Protein AF-A0A9J6EUY6-F1 (afdb_monomer_lite)

Structure (mmCIF, N/CA/C/O backbone):
data_AF-A0A9J6EUY6-F1
#
_entry.id   AF-A0A9J6EUY6-F1
#
loop_
_atom_site.group_PDB
_atom_site.id
_atom_site.type_symbol
_atom_site.label_atom_id
_atom_site.label_alt_id
_atom_site.label_comp_id
_atom_site.label_asym_id
_atom_site.label_entity_id
_atom_site.label_seq_id
_atom_site.pdbx_PDB_ins_code
_atom_site.Cartn_x
_atom_site.Cartn_y
_atom_site.Cartn_z
_atom_site.occupancy
_atom_site.B_iso_or_equiv
_atom_site.auth_seq_id
_atom_site.auth_comp_id
_atom_site.auth_asym_id
_atom_site.auth_atom_id
_atom_site.pdbx_PDB_model_num
ATOM 1 N N . MET A 1 1 ? 44.140 -29.197 -26.056 1.00 37.62 1 MET A N 1
ATOM 2 C CA . MET A 1 1 ? 42.796 -29.049 -26.652 1.00 37.62 1 MET A CA 1
ATOM 3 C C . MET A 1 1 ? 41.810 -28.725 -25.542 1.00 37.62 1 MET A C 1
ATOM 5 O O . MET A 1 1 ? 41.755 -29.474 -24.583 1.00 37.62 1 MET A O 1
ATOM 9 N N . SER A 1 2 ? 41.083 -27.615 -25.716 1.00 45.28 2 SER A N 1
ATOM 10 C CA . SER A 1 2 ? 39.794 -27.251 -25.104 1.00 45.28 2 SER A CA 1
ATOM 11 C C . SER A 1 2 ? 39.680 -27.217 -23.570 1.00 45.28 2 SER A C 1
ATOM 13 O O . SER A 1 2 ? 39.294 -28.193 -22.938 1.00 45.28 2 SER A O 1
ATOM 15 N N . ALA A 1 3 ? 39.872 -26.026 -22.996 1.00 36.75 3 ALA A N 1
ATOM 16 C CA . ALA A 1 3 ? 39.055 -25.594 -21.865 1.00 36.75 3 ALA A CA 1
ATOM 17 C C . ALA A 1 3 ? 37.869 -24.818 -22.456 1.00 36.75 3 ALA A C 1
ATOM 19 O O . ALA A 1 3 ? 38.056 -23.797 -23.118 1.00 36.75 3 ALA A O 1
ATOM 20 N N . ARG A 1 4 ? 36.661 -25.367 -22.307 1.00 39.84 4 ARG A N 1
ATOM 21 C CA . ARG A 1 4 ? 35.409 -24.719 -22.708 1.00 39.84 4 ARG A CA 1
ATOM 22 C C . ARG A 1 4 ? 35.284 -23.379 -21.976 1.00 39.84 4 ARG A C 1
ATOM 24 O O . ARG A 1 4 ? 35.205 -23.361 -20.753 1.00 39.84 4 ARG A O 1
ATOM 31 N N . GLN A 1 5 ? 35.227 -22.278 -22.724 1.00 43.53 5 GLN A N 1
ATOM 32 C CA . GLN A 1 5 ? 34.581 -21.052 -22.260 1.00 43.53 5 GLN A CA 1
ATOM 33 C C . GLN A 1 5 ? 33.096 -21.377 -22.078 1.00 43.53 5 GLN A C 1
ATOM 35 O O . GLN A 1 5 ? 32.345 -21.419 -23.052 1.00 43.53 5 GLN A O 1
ATOM 40 N N . ASN A 1 6 ? 32.683 -21.671 -20.847 1.00 42.47 6 ASN A N 1
ATOM 41 C CA . ASN A 1 6 ? 31.268 -21.674 -20.508 1.00 42.47 6 ASN A CA 1
ATOM 42 C C . ASN A 1 6 ? 30.830 -20.213 -20.395 1.00 42.47 6 ASN A C 1
ATOM 44 O O . ASN A 1 6 ? 31.347 -19.445 -19.589 1.00 42.47 6 ASN A O 1
ATOM 48 N N . SER A 1 7 ? 29.907 -19.836 -21.269 1.00 46.09 7 SER A N 1
ATOM 49 C CA . SER A 1 7 ? 29.287 -18.524 -21.405 1.00 46.09 7 SER A CA 1
ATOM 50 C C . SER A 1 7 ? 28.247 -18.253 -20.309 1.00 46.09 7 SER A C 1
ATOM 52 O O . SER A 1 7 ? 27.114 -17.875 -20.614 1.00 46.09 7 SER A O 1
ATOM 54 N N . ASP A 1 8 ? 28.597 -18.475 -19.047 1.00 50.41 8 ASP A N 1
ATOM 55 C CA . ASP A 1 8 ? 27.702 -18.186 -17.932 1.00 50.41 8 ASP A CA 1
ATOM 56 C C . ASP A 1 8 ? 27.991 -16.760 -17.466 1.00 50.41 8 ASP A C 1
ATOM 58 O O . ASP A 1 8 ? 29.016 -16.474 -16.860 1.00 50.41 8 ASP A O 1
ATOM 62 N N . SER A 1 9 ? 27.109 -15.839 -17.853 1.00 54.12 9 SER A N 1
ATOM 63 C CA . SER A 1 9 ? 27.163 -14.424 -17.491 1.00 54.12 9 SER A CA 1
ATOM 64 C C . SER A 1 9 ? 27.353 -14.259 -15.980 1.00 54.12 9 SER A C 1
ATOM 66 O O . SER A 1 9 ? 26.427 -14.542 -15.220 1.00 54.12 9 SER A O 1
ATOM 68 N N . GLU A 1 10 ? 28.534 -13.807 -15.558 1.00 59.97 10 GLU A N 1
ATOM 69 C CA . GLU A 1 10 ? 28.847 -13.511 -14.161 1.00 59.97 10 GLU A CA 1
ATOM 70 C C . GLU A 1 10 ? 27.947 -12.373 -13.664 1.00 59.97 10 GLU A C 1
ATOM 72 O O . GLU A 1 10 ? 28.101 -11.213 -14.050 1.00 59.97 10 GLU A O 1
ATOM 77 N N . PHE A 1 11 ? 26.971 -12.701 -12.817 1.00 68.88 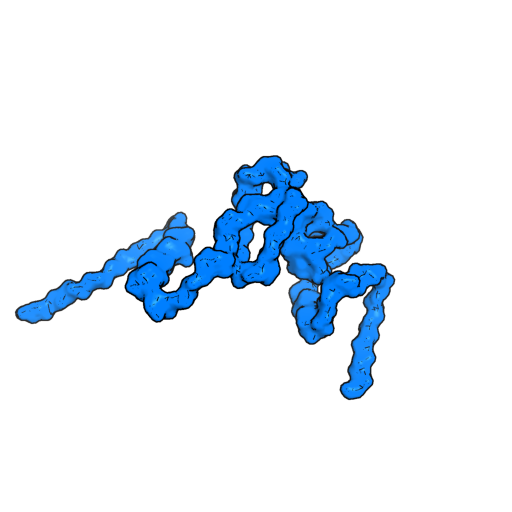11 PHE A N 1
ATOM 78 C CA . PHE A 1 11 ? 26.207 -11.687 -12.099 1.00 68.88 11 PHE A CA 1
ATOM 79 C C . PHE A 1 11 ? 27.088 -11.102 -11.011 1.00 68.88 11 PHE A C 1
ATOM 81 O O . PHE A 1 11 ? 27.462 -11.787 -10.060 1.00 68.88 11 PHE A O 1
ATOM 88 N N . VAL A 1 12 ? 27.403 -9.820 -11.146 1.00 77.62 12 VAL A N 1
ATOM 89 C CA . VAL A 1 12 ? 28.100 -9.082 -10.101 1.00 77.62 12 VAL A CA 1
ATOM 90 C C . VAL A 1 12 ? 27.042 -8.521 -9.162 1.00 77.62 12 VAL A C 1
ATOM 92 O O . VAL A 1 12 ? 26.312 -7.594 -9.508 1.00 77.62 12 VAL A O 1
ATOM 95 N N . PHE A 1 13 ? 26.937 -9.117 -7.977 1.00 80.00 13 PHE A N 1
ATOM 96 C CA . PHE A 1 13 ? 26.102 -8.596 -6.901 1.00 80.00 13 PHE A CA 1
ATOM 97 C C . PHE A 1 13 ? 26.502 -7.150 -6.586 1.00 80.00 13 PHE A C 1
ATOM 99 O O . PHE A 1 13 ? 27.672 -6.873 -6.313 1.00 80.00 13 PHE A O 1
ATOM 106 N N . ASN A 1 14 ? 25.535 -6.232 -6.597 1.00 81.62 14 ASN A N 1
ATOM 107 C CA . ASN A 1 14 ? 25.779 -4.832 -6.269 1.00 81.62 14 ASN A CA 1
ATOM 108 C C . ASN A 1 14 ? 25.141 -4.491 -4.924 1.00 81.62 14 ASN A C 1
ATOM 110 O O . ASN A 1 14 ? 23.958 -4.166 -4.862 1.00 81.62 14 ASN A O 1
ATOM 114 N N . ALA A 1 15 ? 25.925 -4.526 -3.846 1.00 82.25 15 ALA A N 1
ATOM 115 C CA . ALA A 1 15 ? 25.433 -4.292 -2.486 1.00 82.25 15 ALA A CA 1
ATOM 116 C C . ALA A 1 15 ? 24.700 -2.947 -2.297 1.00 82.25 15 ALA A C 1
ATOM 118 O O . ALA A 1 15 ? 23.895 -2.818 -1.379 1.00 82.25 15 ALA A O 1
ATOM 119 N N . SER A 1 16 ? 24.952 -1.958 -3.157 1.00 82.56 16 SER A N 1
ATOM 120 C CA . SER A 1 16 ? 24.328 -0.634 -3.088 1.00 82.56 16 SER A CA 1
ATOM 121 C C . SER A 1 16 ? 23.001 -0.531 -3.848 1.00 82.56 16 SER A C 1
ATOM 123 O O . SER A 1 16 ? 22.308 0.471 -3.697 1.00 82.56 16 SER A O 1
ATOM 125 N N . LEU A 1 17 ? 22.629 -1.534 -4.652 1.00 77.94 17 LEU A N 1
ATOM 126 C CA . LEU A 1 17 ? 21.417 -1.525 -5.478 1.00 77.94 17 LEU A CA 1
ATOM 127 C C . LEU A 1 17 ? 20.520 -2.719 -5.133 1.00 77.94 17 LEU A C 1
ATOM 129 O O . LEU A 1 17 ? 20.523 -3.749 -5.809 1.00 77.94 17 LEU A O 1
ATOM 133 N N . TRP A 1 18 ? 19.730 -2.570 -4.069 1.00 74.44 18 TRP A N 1
ATOM 134 C CA . TRP A 1 18 ? 18.772 -3.592 -3.635 1.00 74.44 18 TRP A CA 1
ATOM 135 C C . TRP A 1 18 ? 17.808 -4.006 -4.756 1.00 74.44 18 TRP A C 1
ATOM 137 O O . TRP A 1 18 ? 17.649 -5.202 -5.002 1.00 74.44 18 TRP A O 1
ATOM 147 N N . ASP A 1 19 ? 17.214 -3.047 -5.470 1.00 69.12 19 ASP A N 1
ATOM 148 C CA . ASP A 1 19 ? 16.236 -3.328 -6.533 1.00 69.12 19 ASP A CA 1
ATOM 149 C C . ASP A 1 19 ? 16.863 -4.090 -7.708 1.00 69.12 19 ASP A C 1
ATOM 151 O O . ASP A 1 19 ? 16.261 -5.016 -8.253 1.00 69.12 19 ASP A O 1
ATOM 155 N N . TYR A 1 20 ? 18.116 -3.772 -8.043 1.00 77.75 20 TYR A N 1
ATOM 156 C CA . TYR A 1 20 ? 18.869 -4.499 -9.062 1.00 77.75 20 TYR A CA 1
ATOM 157 C C . TYR A 1 20 ? 19.034 -5.977 -8.679 1.00 77.75 20 TYR A C 1
ATOM 159 O O . TYR A 1 20 ? 18.716 -6.869 -9.468 1.00 77.75 20 TYR A O 1
ATOM 167 N N . ASN A 1 21 ? 19.479 -6.250 -7.447 1.00 79.19 21 ASN A N 1
ATOM 168 C CA . ASN A 1 21 ? 19.713 -7.623 -6.990 1.00 79.19 21 ASN A CA 1
ATOM 169 C C . ASN A 1 21 ? 18.416 -8.410 -6.754 1.00 79.19 21 ASN A C 1
ATOM 171 O O . ASN A 1 21 ? 18.391 -9.619 -6.975 1.00 79.19 21 ASN A O 1
ATOM 175 N N . SER A 1 22 ? 17.367 -7.754 -6.253 1.00 75.81 22 SER A N 1
ATOM 176 C CA . SER A 1 22 ? 16.137 -8.416 -5.797 1.00 75.81 22 SER A CA 1
ATOM 177 C C . SER A 1 22 ? 15.072 -8.554 -6.884 1.00 75.81 22 SER A C 1
ATOM 179 O O . SER A 1 22 ? 14.304 -9.515 -6.850 1.00 75.81 22 SER A O 1
ATOM 181 N N . ALA A 1 23 ? 15.037 -7.646 -7.862 1.00 77.19 23 ALA A N 1
ATOM 182 C CA . ALA A 1 23 ? 14.021 -7.636 -8.908 1.00 77.19 23 ALA A CA 1
ATOM 183 C C . ALA A 1 23 ? 14.630 -7.804 -10.302 1.00 77.19 23 ALA A C 1
ATOM 185 O O . ALA A 1 23 ? 14.301 -8.767 -11.002 1.00 77.19 23 ALA A O 1
ATOM 186 N N . GLU A 1 24 ? 15.525 -6.900 -10.710 1.00 78.31 24 GLU A N 1
ATOM 187 C CA . GLU A 1 24 ? 15.988 -6.826 -12.101 1.00 78.31 24 GLU A CA 1
ATOM 188 C C . GLU A 1 24 ? 16.771 -8.075 -12.516 1.00 78.31 24 GLU A C 1
ATOM 190 O O . GLU A 1 24 ? 16.405 -8.740 -13.490 1.00 78.31 24 GLU A O 1
ATOM 195 N N . VAL A 1 25 ? 17.806 -8.445 -11.755 1.00 82.56 25 VAL A N 1
ATOM 196 C CA . VAL A 1 25 ? 18.646 -9.607 -12.070 1.00 82.56 25 VAL A CA 1
ATOM 197 C C . VAL A 1 25 ? 17.824 -10.899 -12.075 1.00 82.56 25 VAL A C 1
ATOM 199 O O . VAL A 1 25 ? 17.858 -11.593 -13.097 1.00 82.56 25 VAL A O 1
ATOM 202 N N . PRO A 1 26 ? 17.028 -11.231 -11.036 1.00 79.81 26 PRO A N 1
ATOM 203 C CA . PRO A 1 26 ? 16.227 -12.447 -11.063 1.00 79.81 26 PRO A CA 1
ATOM 204 C C . PRO A 1 26 ? 15.235 -12.494 -12.231 1.00 79.81 26 PRO A C 1
ATOM 206 O O . PRO A 1 26 ? 15.078 -13.534 -12.881 1.00 79.81 26 PRO A O 1
ATOM 209 N N . THR A 1 27 ? 14.611 -11.358 -12.550 1.00 81.06 27 THR A N 1
ATOM 210 C CA . THR A 1 27 ? 13.629 -11.264 -13.636 1.00 81.06 27 THR A CA 1
ATOM 211 C C . THR A 1 27 ? 14.285 -11.448 -15.001 1.00 81.06 27 THR A C 1
ATOM 213 O O . THR A 1 27 ? 13.869 -12.297 -15.790 1.00 81.06 27 THR A O 1
ATOM 216 N N . VAL A 1 28 ? 15.344 -10.699 -15.299 1.00 80.38 28 VAL A N 1
ATOM 217 C CA . VAL A 1 28 ? 15.979 -10.741 -16.622 1.00 80.38 28 VAL A CA 1
ATOM 218 C C . VAL A 1 28 ? 16.697 -12.071 -16.846 1.00 80.38 28 VAL A C 1
ATOM 220 O O . VAL A 1 28 ? 16.658 -12.633 -17.943 1.00 80.38 28 VAL A O 1
ATOM 223 N N . GLN A 1 29 ? 17.344 -12.603 -15.814 1.00 79.50 29 GLN A N 1
ATOM 224 C CA . GLN A 1 29 ? 18.281 -13.713 -15.976 1.00 79.50 29 GLN A CA 1
ATOM 225 C C . GLN A 1 29 ? 17.639 -15.078 -15.807 1.00 79.50 29 GLN A C 1
ATOM 227 O O . GLN A 1 29 ? 18.048 -16.028 -16.478 1.00 79.50 29 GLN A O 1
ATOM 232 N N . PHE A 1 30 ? 16.617 -15.180 -14.961 1.00 80.31 30 PHE A N 1
ATOM 233 C CA . PHE A 1 30 ? 15.901 -16.433 -14.762 1.00 80.31 30 PHE A CA 1
ATOM 234 C C . PHE A 1 30 ? 14.543 -16.383 -15.445 1.00 80.31 30 PHE A C 1
ATOM 236 O O . PHE A 1 30 ? 14.279 -17.217 -16.312 1.00 80.31 30 PHE A O 1
ATOM 243 N N . VAL A 1 31 ? 13.717 -15.381 -15.138 1.00 80.12 31 VAL A N 1
ATOM 244 C CA . VAL A 1 31 ? 12.329 -15.349 -15.622 1.00 80.12 31 VAL A CA 1
ATOM 245 C C . VAL A 1 31 ? 12.252 -15.142 -17.138 1.00 80.12 31 VAL A C 1
ATOM 247 O O . VAL A 1 31 ? 11.507 -15.856 -17.805 1.00 80.12 31 VAL A O 1
ATOM 250 N N . TYR A 1 32 ? 13.030 -14.226 -17.723 1.00 81.00 32 TYR A N 1
ATOM 251 C CA . TYR A 1 32 ? 13.001 -13.999 -19.175 1.00 81.00 32 TYR A CA 1
ATOM 252 C C . TYR A 1 32 ? 13.768 -15.056 -19.966 1.00 81.00 32 TYR A C 1
ATOM 254 O O . TYR A 1 32 ? 13.218 -15.626 -20.908 1.00 81.00 32 TYR A O 1
ATOM 262 N N . LYS A 1 33 ? 15.011 -15.370 -19.583 1.00 83.69 33 LYS A N 1
ATOM 263 C CA . LYS A 1 33 ? 15.822 -16.358 -20.319 1.00 83.69 33 LYS A CA 1
ATOM 264 C C . LYS A 1 33 ? 15.282 -17.783 -20.207 1.00 83.69 33 LYS A C 1
ATOM 266 O O . LYS A 1 33 ? 15.452 -18.572 -21.133 1.00 83.69 33 LYS A O 1
ATOM 271 N N . ARG A 1 34 ? 14.642 -18.133 -19.088 1.00 83.56 34 ARG A N 1
ATOM 272 C CA . ARG A 1 34 ? 14.090 -19.474 -18.839 1.00 83.56 34 ARG A CA 1
ATOM 273 C C . ARG A 1 34 ? 12.580 -19.427 -18.645 1.00 83.56 34 ARG A C 1
ATOM 275 O O . ARG A 1 34 ? 12.049 -20.130 -17.795 1.00 83.56 34 ARG A O 1
ATOM 282 N N . ALA A 1 35 ? 11.884 -18.641 -19.466 1.00 81.19 35 ALA A N 1
ATOM 283 C CA . ALA A 1 35 ? 10.442 -18.420 -19.342 1.00 81.19 35 ALA A CA 1
ATOM 284 C C . ALA A 1 35 ? 9.595 -19.708 -19.320 1.00 81.19 35 ALA A C 1
ATOM 286 O O . ALA A 1 35 ? 8.522 -19.709 -18.738 1.00 81.19 35 ALA A O 1
ATOM 287 N N . HIS A 1 36 ? 10.076 -20.818 -19.891 1.00 85.06 36 HIS A N 1
ATOM 288 C CA . HIS A 1 36 ? 9.396 -22.119 -19.842 1.00 85.06 36 HIS A CA 1
ATOM 289 C C . HIS A 1 36 ? 9.353 -22.759 -18.441 1.00 85.06 36 HIS A C 1
ATOM 291 O O . HIS A 1 36 ? 8.553 -23.661 -18.217 1.00 85.06 36 HIS A O 1
ATOM 297 N N . LEU A 1 37 ? 10.202 -22.317 -17.505 1.00 85.00 37 LEU A N 1
ATOM 298 C CA . LEU A 1 37 ? 10.215 -22.788 -16.115 1.00 85.00 37 LEU A CA 1
ATOM 299 C C . LEU A 1 37 ? 9.285 -21.978 -15.203 1.00 85.00 37 LEU A C 1
ATOM 301 O O . LEU A 1 37 ? 9.102 -22.345 -14.045 1.00 85.00 37 LEU A O 1
ATOM 305 N N . PHE A 1 38 ? 8.717 -20.875 -15.698 1.00 78.81 38 PHE A N 1
ATOM 306 C CA . PHE A 1 38 ? 7.947 -19.936 -14.890 1.00 78.81 38 PHE A CA 1
ATOM 307 C C . PHE A 1 38 ? 6.573 -19.688 -15.505 1.00 78.81 38 PHE A C 1
ATOM 309 O O . PHE A 1 38 ? 6.447 -19.318 -16.671 1.00 78.81 38 PHE A O 1
ATOM 316 N N . HIS A 1 39 ? 5.526 -19.813 -14.693 1.00 79.50 39 HIS A N 1
ATOM 317 C CA . HIS A 1 39 ? 4.212 -19.294 -15.046 1.00 79.50 39 HIS A CA 1
ATOM 318 C C . HIS A 1 39 ? 4.167 -17.795 -14.723 1.00 79.50 39 HIS A C 1
ATOM 320 O O . HIS A 1 39 ? 4.395 -17.400 -13.581 1.00 79.50 39 HIS A O 1
ATOM 326 N N . ARG A 1 40 ? 3.905 -16.956 -15.731 1.00 70.94 40 ARG A N 1
ATOM 327 C CA . ARG A 1 40 ? 3.802 -15.499 -15.571 1.00 70.94 40 ARG A CA 1
ATOM 328 C C . ARG A 1 40 ? 2.342 -15.078 -15.620 1.00 70.94 40 ARG A C 1
ATOM 330 O O . ARG A 1 40 ? 1.666 -15.355 -16.606 1.00 70.94 40 ARG A O 1
ATOM 337 N N . VAL A 1 41 ? 1.904 -14.353 -14.596 1.00 70.94 41 VAL A N 1
ATOM 338 C CA . VAL A 1 41 ? 0.605 -13.675 -14.578 1.00 70.94 41 VAL A CA 1
ATOM 339 C C . VAL A 1 41 ? 0.875 -12.179 -14.620 1.00 70.94 41 VAL A C 1
ATOM 341 O O . VAL A 1 41 ? 1.279 -11.599 -13.616 1.00 70.94 41 VAL A O 1
ATOM 344 N N . TYR A 1 42 ? 0.705 -11.577 -15.795 1.00 61.97 42 TYR A N 1
ATOM 345 C CA . TYR A 1 42 ? 1.049 -10.172 -16.034 1.00 61.97 42 TYR A CA 1
ATOM 346 C C . TYR A 1 42 ? 0.253 -9.205 -15.143 1.00 61.97 42 TYR A C 1
ATOM 348 O O . TYR A 1 42 ? 0.811 -8.205 -14.707 1.00 61.97 42 TYR A O 1
ATOM 356 N N . ASP A 1 43 ? -0.977 -9.572 -14.771 1.00 61.75 43 ASP A N 1
ATOM 357 C CA . ASP A 1 43 ? -1.876 -8.727 -13.971 1.00 61.75 43 ASP A CA 1
ATOM 358 C C . ASP A 1 43 ? -2.066 -9.223 -12.523 1.00 61.75 43 ASP A C 1
ATOM 360 O O . ASP A 1 43 ? -2.775 -8.613 -11.731 1.00 61.75 43 ASP A O 1
ATOM 364 N N . GLY A 1 44 ? -1.440 -10.342 -12.144 1.00 56.38 44 GLY A N 1
ATOM 365 C CA . GLY A 1 44 ? -1.607 -10.934 -10.806 1.00 56.38 44 GLY A CA 1
ATOM 366 C C . GLY A 1 44 ? -0.774 -10.230 -9.732 1.00 56.38 44 GLY A C 1
ATOM 367 O O . GLY A 1 44 ? -1.107 -10.246 -8.545 1.00 56.38 44 GLY A O 1
ATOM 368 N N . LEU A 1 45 ? 0.307 -9.588 -10.171 1.00 55.16 45 LEU A N 1
ATOM 369 C CA . LEU A 1 45 ? 1.144 -8.696 -9.385 1.00 55.16 45 LEU A CA 1
ATOM 370 C C . LEU A 1 45 ? 0.786 -7.279 -9.836 1.00 55.16 45 LEU A C 1
ATOM 372 O O . LEU A 1 45 ? 1.339 -6.793 -10.816 1.00 55.16 45 LEU A O 1
ATOM 376 N N . HIS A 1 46 ? -0.186 -6.648 -9.171 1.00 54.38 46 HIS A N 1
ATOM 377 C CA . HIS A 1 46 ? -0.711 -5.320 -9.520 1.00 54.38 46 HIS A CA 1
ATOM 378 C C . HIS A 1 46 ? 0.327 -4.206 -9.260 1.00 54.38 46 HIS A C 1
ATOM 380 O O . HIS A 1 46 ? 0.166 -3.354 -8.387 1.00 54.38 46 HIS A O 1
ATOM 386 N N . THR A 1 47 ? 1.416 -4.203 -10.024 1.00 55.25 47 THR A N 1
ATOM 387 C CA . THR A 1 47 ? 2.490 -3.199 -9.993 1.00 55.25 47 THR A CA 1
ATOM 388 C C . THR A 1 47 ? 2.080 -1.887 -10.660 1.00 55.25 47 THR A C 1
ATOM 390 O O . THR A 1 47 ? 2.709 -0.858 -10.431 1.00 55.25 47 THR A O 1
ATOM 393 N N . HIS A 1 48 ? 1.011 -1.892 -11.460 1.00 52.22 48 HIS A N 1
ATOM 394 C CA . HIS A 1 48 ? 0.558 -0.730 -12.228 1.00 52.22 48 HIS A CA 1
ATOM 395 C C . HIS A 1 48 ? -0.460 0.164 -11.499 1.00 52.22 48 HIS A C 1
ATOM 397 O O . HIS A 1 48 ? -0.792 1.237 -11.997 1.00 52.22 48 HIS A O 1
ATOM 403 N N . SER A 1 49 ? -0.908 -0.216 -10.299 1.00 59.66 49 SER A N 1
ATOM 404 C CA . SER A 1 49 ? -1.946 0.513 -9.548 1.00 59.66 49 SER A CA 1
ATOM 405 C C . SER A 1 49 ? -1.405 1.294 -8.345 1.00 59.66 49 SER A C 1
ATOM 407 O O . SER A 1 49 ? -2.190 1.756 -7.522 1.00 59.66 49 SER A O 1
ATOM 409 N N . LEU A 1 50 ? -0.078 1.428 -8.209 1.00 70.56 50 LEU A N 1
ATOM 410 C CA . LEU A 1 50 ? 0.570 1.896 -6.973 1.00 70.56 50 LEU A CA 1
ATOM 411 C C . LEU A 1 50 ? 0.117 3.290 -6.508 1.00 70.56 50 LEU A C 1
ATOM 413 O O . LEU A 1 50 ? -0.235 3.410 -5.335 1.00 70.56 50 LEU A O 1
ATOM 417 N N . PRO A 1 51 ? 0.064 4.332 -7.367 1.00 75.56 51 PRO A N 1
ATOM 418 C CA . PRO A 1 51 ? -0.453 5.640 -6.956 1.00 75.56 51 PRO A CA 1
ATOM 419 C C . PRO A 1 51 ? -1.946 5.586 -6.636 1.00 75.56 51 PRO A C 1
ATOM 421 O O . PRO A 1 51 ? -2.425 6.265 -5.731 1.00 75.56 51 PRO A O 1
ATOM 424 N N . ASN A 1 52 ? -2.675 4.737 -7.362 1.00 79.94 52 ASN A N 1
ATOM 425 C CA . ASN A 1 52 ? -4.122 4.663 -7.269 1.00 79.94 52 ASN A CA 1
ATOM 426 C C . ASN A 1 52 ? -4.583 4.126 -5.911 1.00 79.94 52 ASN A C 1
ATOM 428 O O . ASN A 1 52 ? -5.673 4.469 -5.471 1.00 79.94 52 ASN A O 1
ATOM 432 N N . LEU A 1 53 ? -3.747 3.356 -5.205 1.00 83.44 53 LEU A N 1
ATOM 433 C CA . LEU A 1 53 ? -4.054 2.891 -3.849 1.00 83.44 53 LEU A CA 1
ATOM 434 C C . LEU A 1 53 ? -4.254 4.026 -2.839 1.00 83.44 53 LEU A C 1
ATOM 436 O O . LEU A 1 53 ? -4.891 3.802 -1.811 1.00 83.44 53 LEU A O 1
ATOM 440 N N . TYR A 1 54 ? -3.708 5.209 -3.126 1.00 86.56 54 TYR A N 1
ATOM 441 C CA . TYR A 1 54 ? -3.787 6.397 -2.278 1.00 86.56 54 TYR A CA 1
ATOM 442 C C . TYR A 1 54 ? -4.806 7.422 -2.789 1.00 86.56 54 TYR A C 1
ATOM 444 O O . TYR A 1 54 ? -4.995 8.459 -2.155 1.00 86.56 54 TYR A O 1
ATOM 452 N N . LEU A 1 55 ? -5.456 7.160 -3.928 1.00 87.06 55 LEU A N 1
ATOM 453 C CA . LEU A 1 55 ? -6.492 8.045 -4.443 1.00 87.06 55 LEU A CA 1
ATOM 454 C C . LEU A 1 55 ? -7.776 7.878 -3.619 1.00 87.06 55 LEU A C 1
ATOM 456 O O . LEU A 1 55 ? -8.207 6.744 -3.381 1.00 87.06 55 LEU A O 1
ATOM 460 N N . PRO A 1 56 ? -8.410 8.987 -3.203 1.00 84.12 56 PRO A N 1
ATOM 461 C CA . PRO A 1 56 ? -9.664 8.921 -2.478 1.00 84.12 56 PRO A CA 1
ATOM 462 C C . PRO A 1 56 ? -10.754 8.328 -3.362 1.00 84.12 56 PRO A C 1
ATOM 464 O O . PRO A 1 56 ? -10.807 8.598 -4.565 1.00 84.12 56 PRO A O 1
ATOM 467 N N . HIS A 1 57 ? -11.620 7.514 -2.760 1.00 76.50 57 HIS A N 1
ATOM 468 C CA . HIS A 1 57 ? -12.764 6.880 -3.428 1.00 76.50 57 HIS A CA 1
ATOM 469 C C . HIS A 1 57 ? -12.406 5.951 -4.608 1.00 76.50 57 HIS A C 1
ATOM 471 O O . HIS A 1 57 ? -13.300 5.451 -5.293 1.00 76.50 57 HIS A O 1
ATOM 477 N N . PHE A 1 58 ? -11.118 5.680 -4.845 1.00 76.44 58 PHE A N 1
ATOM 478 C CA . PHE A 1 58 ? -10.671 4.654 -5.777 1.00 76.44 58 PHE A CA 1
ATOM 479 C C . PHE A 1 58 ? -10.311 3.394 -4.996 1.00 76.44 58 PHE A C 1
ATOM 481 O O . PHE A 1 58 ? -9.288 3.318 -4.315 1.00 76.44 58 PHE A O 1
ATOM 488 N N . ILE A 1 59 ? -11.172 2.388 -5.107 1.00 66.69 59 ILE A N 1
ATOM 489 C CA . ILE A 1 59 ? -10.986 1.094 -4.459 1.00 66.69 59 ILE A CA 1
ATOM 490 C C . ILE A 1 59 ? -10.846 0.066 -5.583 1.00 66.69 59 ILE A C 1
ATOM 492 O O . ILE A 1 59 ? -11.853 -0.463 -6.055 1.00 66.69 59 ILE A O 1
ATOM 496 N N . PRO A 1 60 ? -9.620 -0.186 -6.082 1.00 69.94 60 PRO A N 1
ATOM 497 C CA . PRO A 1 60 ? -9.414 -1.296 -6.991 1.00 69.94 60 PRO A CA 1
ATOM 498 C C . PRO A 1 60 ? -9.713 -2.591 -6.237 1.00 69.94 60 PRO A C 1
ATOM 500 O O . PRO A 1 60 ? -9.652 -2.630 -5.007 1.00 69.94 60 PRO A O 1
ATOM 503 N N . ASP A 1 61 ? -9.982 -3.667 -6.969 1.00 74.00 61 ASP A N 1
ATOM 504 C CA . ASP A 1 61 ? -10.168 -4.998 -6.394 1.00 74.00 61 ASP A CA 1
ATOM 505 C C . ASP A 1 61 ? -8.829 -5.593 -5.920 1.00 74.00 61 ASP A C 1
ATOM 507 O O . ASP A 1 61 ? -8.283 -6.560 -6.453 1.00 74.00 61 ASP A O 1
ATOM 511 N N . TRP A 1 62 ? -8.244 -4.943 -4.917 1.00 75.12 62 TRP A N 1
ATOM 512 C CA . TRP A 1 62 ? -6.927 -5.245 -4.380 1.00 75.12 62 TRP A CA 1
ATOM 513 C C . TRP A 1 62 ? -6.894 -6.614 -3.695 1.00 75.12 62 TRP A C 1
ATOM 515 O O . TRP A 1 62 ? -5.826 -7.211 -3.574 1.00 75.12 62 TRP A O 1
ATOM 525 N N . ARG A 1 63 ? -8.057 -7.146 -3.293 1.00 76.94 63 ARG A N 1
ATOM 526 C CA . ARG A 1 63 ? -8.194 -8.480 -2.691 1.00 76.94 63 ARG A CA 1
ATOM 527 C C . ARG A 1 63 ? -7.924 -9.612 -3.682 1.00 76.94 63 ARG A C 1
ATOM 529 O O . ARG A 1 63 ? -7.563 -10.700 -3.246 1.00 76.94 63 ARG A O 1
ATOM 536 N N . ASN A 1 64 ? -8.035 -9.346 -4.982 1.00 75.50 64 ASN A N 1
ATOM 537 C CA . ASN A 1 64 ? -7.711 -10.304 -6.038 1.00 75.50 64 ASN A CA 1
ATOM 538 C C . ASN A 1 64 ? -6.230 -10.288 -6.457 1.00 75.50 64 ASN A C 1
ATOM 540 O O . ASN A 1 64 ? -5.817 -11.091 -7.294 1.00 75.50 64 ASN A O 1
ATOM 544 N N . ALA A 1 65 ? -5.403 -9.410 -5.879 1.00 69.25 65 ALA A N 1
ATOM 545 C CA . ALA A 1 65 ? -3.965 -9.404 -6.130 1.00 69.25 65 ALA A CA 1
ATOM 546 C C . ALA A 1 65 ? -3.256 -10.537 -5.365 1.00 69.25 65 ALA A C 1
ATOM 548 O O . ALA A 1 65 ? -3.489 -10.732 -4.173 1.00 69.25 65 ALA A O 1
ATOM 549 N N . TYR A 1 66 ? -2.320 -11.239 -6.017 1.00 68.56 66 TYR A N 1
ATOM 550 C CA . TYR A 1 66 ? -1.487 -12.248 -5.342 1.00 68.56 66 TYR A CA 1
ATOM 551 C C . TYR A 1 66 ? -0.472 -11.618 -4.390 1.00 68.56 66 TYR A C 1
ATOM 553 O O . TYR A 1 66 ? -0.138 -12.189 -3.354 1.00 68.56 66 TYR A O 1
ATOM 561 N N . ALA A 1 67 ? 0.024 -10.440 -4.755 1.00 64.12 67 ALA A N 1
ATOM 562 C CA . ALA A 1 67 ? 0.860 -9.612 -3.910 1.00 64.12 67 ALA A CA 1
ATOM 563 C C . ALA A 1 67 ? 0.721 -8.148 -4.333 1.00 64.12 67 ALA A C 1
ATOM 565 O O . ALA A 1 67 ? 0.565 -7.837 -5.517 1.00 64.12 67 ALA A O 1
ATOM 566 N N . LEU A 1 68 ? 0.816 -7.254 -3.353 1.00 64.75 68 LEU A N 1
ATOM 567 C CA . LEU A 1 68 ? 0.851 -5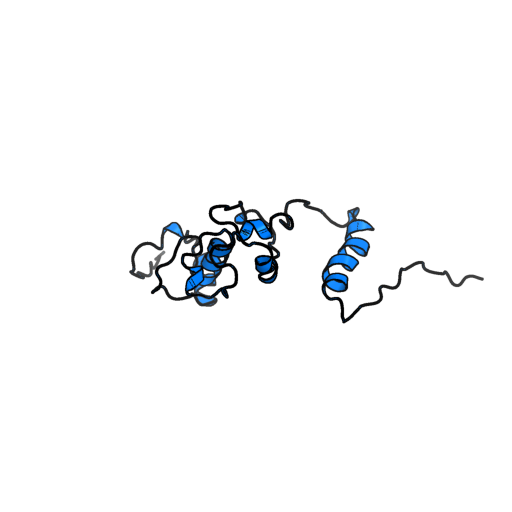.812 -3.558 1.00 64.75 68 LEU A CA 1
ATOM 568 C C . LEU A 1 68 ? 2.184 -5.294 -3.041 1.00 64.75 68 LEU A C 1
ATOM 570 O O . LEU A 1 68 ? 2.542 -5.501 -1.883 1.00 64.75 68 LEU A O 1
ATOM 574 N N . HIS A 1 69 ? 2.925 -4.619 -3.910 1.00 62.19 69 HIS A N 1
ATOM 575 C CA . HIS A 1 69 ? 4.163 -3.964 -3.526 1.00 62.19 69 HIS A CA 1
ATOM 576 C C . HIS A 1 69 ? 3.835 -2.574 -2.976 1.00 62.19 69 HIS A C 1
ATOM 578 O O . HIS A 1 69 ? 3.879 -1.577 -3.689 1.00 62.19 69 HIS A O 1
ATOM 584 N N . THR A 1 70 ? 3.420 -2.496 -1.714 1.00 62.28 70 THR A N 1
ATOM 585 C CA . THR A 1 70 ? 3.033 -1.223 -1.098 1.00 62.28 70 THR A CA 1
ATOM 586 C C . THR A 1 70 ? 4.274 -0.430 -0.704 1.00 62.28 70 THR A C 1
ATOM 588 O O . THR A 1 70 ? 4.772 -0.539 0.416 1.00 62.28 70 THR A O 1
ATOM 591 N N . LEU A 1 71 ? 4.795 0.388 -1.613 1.00 63.22 71 LEU A N 1
ATOM 592 C CA . LEU A 1 71 ? 5.803 1.369 -1.235 1.00 63.22 71 LEU A CA 1
ATOM 593 C C . LEU A 1 71 ? 5.090 2.601 -0.686 1.00 63.22 71 LEU A C 1
ATOM 595 O O . LEU A 1 71 ? 4.617 3.446 -1.446 1.00 63.22 71 LEU A O 1
ATOM 599 N N . VAL A 1 72 ? 5.045 2.724 0.642 1.00 68.06 72 VAL A N 1
ATOM 600 C CA . VAL A 1 72 ? 4.578 3.945 1.329 1.00 68.06 72 VAL A CA 1
ATOM 601 C C . VAL A 1 72 ? 5.321 5.193 0.832 1.00 68.06 72 VAL A C 1
ATOM 603 O O . VAL A 1 72 ? 4.767 6.283 0.805 1.00 68.06 72 VAL A O 1
ATOM 606 N N . ASN A 1 73 ? 6.548 5.027 0.330 1.00 69.75 73 ASN A N 1
ATOM 607 C CA . ASN A 1 73 ? 7.350 6.107 -0.243 1.00 69.75 73 ASN A CA 1
ATOM 608 C C . ASN A 1 73 ? 6.818 6.625 -1.594 1.00 69.75 73 ASN A C 1
ATOM 610 O O . ASN A 1 73 ? 7.114 7.758 -1.960 1.00 69.75 73 ASN A O 1
ATOM 614 N N . HIS A 1 74 ? 5.999 5.857 -2.323 1.00 74.00 74 HIS A N 1
ATOM 615 C CA . HIS A 1 74 ? 5.385 6.323 -3.579 1.00 74.00 74 HIS A CA 1
ATOM 616 C C . HIS A 1 74 ? 4.233 7.301 -3.360 1.00 74.00 74 HIS A C 1
ATOM 618 O O . HIS A 1 74 ? 3.841 8.021 -4.275 1.00 74.00 74 HIS A O 1
ATOM 624 N N . ARG A 1 75 ? 3.734 7.369 -2.130 1.00 83.94 75 ARG A N 1
ATOM 625 C CA . ARG A 1 75 ? 2.734 8.327 -1.682 1.00 83.94 75 ARG A CA 1
ATOM 626 C C . ARG A 1 75 ? 3.149 9.781 -1.918 1.00 83.94 75 ARG A C 1
ATOM 628 O O . ARG A 1 75 ? 2.316 10.622 -2.231 1.00 83.94 75 ARG A O 1
ATOM 635 N N . GLY A 1 76 ? 4.455 10.057 -1.854 1.00 80.19 76 GLY A N 1
ATOM 636 C CA . GLY A 1 76 ? 5.026 11.373 -2.153 1.00 80.19 76 GLY A CA 1
ATOM 637 C C . GLY A 1 76 ? 4.781 11.864 -3.587 1.00 80.19 76 GLY A C 1
ATOM 638 O O . GLY A 1 76 ? 4.935 13.053 -3.846 1.00 80.19 76 GLY A O 1
ATOM 639 N N . TYR A 1 77 ? 4.354 10.988 -4.502 1.00 82.12 77 TYR A N 1
ATOM 640 C CA . TYR A 1 77 ? 4.002 11.336 -5.881 1.00 82.12 77 TYR A CA 1
ATOM 641 C C . TYR A 1 77 ? 2.490 11.500 -6.110 1.00 82.12 77 TYR A C 1
ATOM 643 O O . TYR A 1 77 ? 2.075 11.707 -7.249 1.00 82.12 77 TYR A O 1
ATOM 651 N N . VAL A 1 78 ? 1.664 11.406 -5.059 1.00 86.88 78 VAL A N 1
ATOM 652 C CA . VAL A 1 78 ? 0.194 11.434 -5.154 1.00 86.88 78 VAL A CA 1
ATOM 653 C C . VAL A 1 78 ? -0.362 12.651 -4.408 1.00 86.88 78 VAL A C 1
ATOM 655 O O . VAL A 1 78 ? -0.812 12.521 -3.274 1.00 86.88 78 VAL A O 1
ATOM 658 N N . PRO A 1 79 ? -0.353 13.855 -5.004 1.00 88.44 79 PRO A N 1
ATOM 659 C CA . PRO A 1 79 ? -0.840 15.065 -4.333 1.00 88.44 79 PRO A CA 1
ATOM 660 C C . PRO A 1 79 ? -2.343 15.029 -4.005 1.00 88.44 79 PRO A C 1
ATOM 662 O O . PRO A 1 79 ? -2.806 15.825 -3.197 1.00 88.44 79 PRO A O 1
ATOM 665 N N . GLN A 1 80 ? -3.108 14.125 -4.625 1.00 90.38 80 GLN A N 1
ATOM 666 C CA 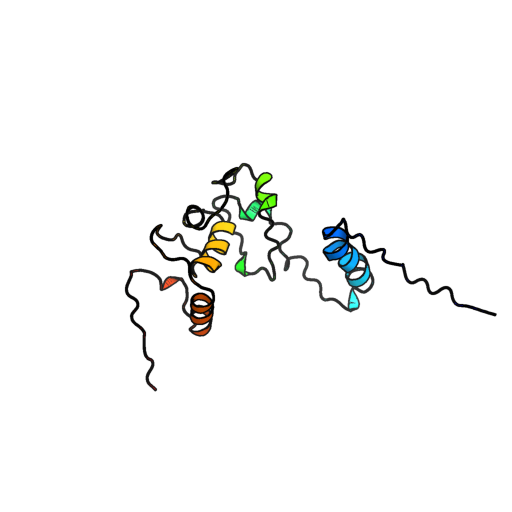. GLN A 1 80 ? -4.531 13.900 -4.348 1.00 90.38 80 GLN A CA 1
ATOM 667 C C . GLN A 1 80 ? -4.779 13.018 -3.116 1.00 90.38 80 GLN A C 1
ATOM 669 O O . GLN A 1 80 ? -5.931 12.806 -2.747 1.00 90.38 80 GLN A O 1
ATOM 674 N N . ASP A 1 81 ? -3.728 12.479 -2.502 1.00 90.75 81 ASP A N 1
ATOM 675 C CA . ASP A 1 81 ? -3.836 11.708 -1.273 1.00 90.75 81 ASP A CA 1
ATOM 676 C C . ASP A 1 81 ? -4.418 12.571 -0.133 1.00 90.75 81 ASP A C 1
ATOM 678 O O . ASP A 1 81 ? -3.841 13.615 0.187 1.00 90.75 81 ASP A O 1
ATOM 682 N N . PRO A 1 82 ? -5.507 12.136 0.534 1.00 90.44 82 PRO A N 1
ATOM 683 C CA . PRO A 1 82 ? -6.146 12.885 1.621 1.00 90.44 82 PRO A CA 1
ATOM 684 C C . PRO A 1 82 ? -5.218 13.277 2.774 1.00 90.44 82 PRO A C 1
ATOM 686 O O . PRO A 1 82 ? -5.465 14.257 3.472 1.00 90.44 82 PRO A O 1
ATOM 689 N N . LEU A 1 83 ? -4.154 12.510 2.992 1.00 91.38 83 LEU A N 1
ATOM 690 C CA . LEU A 1 83 ? -3.193 12.737 4.061 1.00 91.38 83 LEU A CA 1
ATOM 691 C C . LEU A 1 83 ? -1.842 13.243 3.509 1.00 91.38 83 LEU A C 1
ATOM 693 O O . LEU A 1 83 ? -0.827 13.083 4.193 1.00 91.38 83 LEU A O 1
ATOM 697 N N . PHE A 1 84 ? -1.754 13.715 2.257 1.00 91.25 84 PHE A N 1
ATOM 698 C CA . PHE A 1 84 ? -0.480 14.024 1.587 1.00 91.25 84 PHE A CA 1
ATOM 699 C C . PHE A 1 84 ? 0.466 14.854 2.474 1.00 91.25 84 PHE A C 1
ATOM 701 O O . PHE A 1 84 ? 0.076 15.859 3.064 1.00 91.25 84 PHE A O 1
ATOM 708 N N . GLY A 1 85 ? 1.723 14.417 2.599 1.00 87.25 85 GLY A N 1
ATOM 709 C CA . GLY A 1 85 ? 2.718 15.063 3.469 1.00 87.25 85 GLY A CA 1
ATOM 710 C C . GLY A 1 85 ? 2.579 14.767 4.972 1.00 87.25 85 GLY A C 1
ATOM 711 O O . GLY A 1 85 ? 3.451 15.157 5.744 1.00 87.25 85 GLY A O 1
ATOM 712 N N . VAL A 1 86 ? 1.544 14.039 5.398 1.00 90.38 86 VAL A N 1
ATOM 713 C CA . VAL A 1 86 ? 1.336 13.589 6.787 1.00 90.38 86 VAL A CA 1
ATOM 714 C C . VAL A 1 86 ? 1.764 12.129 6.942 1.00 90.38 86 VAL A C 1
ATOM 716 O O . VAL A 1 86 ? 1.456 11.302 6.089 1.00 90.38 86 VAL A O 1
ATOM 719 N N . GLY A 1 87 ? 2.466 11.779 8.022 1.00 88.88 87 GLY A N 1
ATOM 720 C CA . GLY A 1 87 ? 2.832 10.386 8.308 1.00 88.88 87 GLY A CA 1
ATOM 721 C C . GLY A 1 87 ? 1.609 9.522 8.640 1.00 88.88 87 GLY A C 1
ATOM 722 O O . GLY A 1 87 ? 0.753 9.943 9.417 1.00 88.88 87 GLY A O 1
ATOM 723 N N . LEU A 1 88 ? 1.527 8.317 8.070 1.00 89.56 88 LEU A N 1
ATOM 724 C CA . LEU A 1 88 ? 0.462 7.355 8.377 1.00 89.56 88 LEU A CA 1
ATOM 725 C C . LEU A 1 88 ? 0.714 6.686 9.736 1.00 89.56 88 LEU A C 1
ATOM 727 O O . LEU A 1 88 ? 1.851 6.336 10.049 1.00 89.56 88 LEU A O 1
ATOM 731 N N . ASN A 1 89 ? -0.342 6.515 10.528 1.00 90.56 89 ASN A N 1
ATOM 732 C CA . ASN A 1 89 ? -0.316 5.863 11.837 1.00 90.56 89 ASN A CA 1
ATOM 733 C C . ASN A 1 89 ? -1.673 5.217 12.161 1.00 90.56 89 ASN A C 1
ATOM 735 O O . ASN A 1 89 ? -2.651 5.358 11.429 1.00 90.56 89 ASN A O 1
ATOM 739 N N . GLU A 1 90 ? -1.745 4.519 13.285 1.00 89.06 90 GLU A N 1
ATOM 740 C CA . GLU A 1 90 ? -2.914 3.757 13.728 1.00 89.06 90 GLU A CA 1
ATOM 741 C C . GLU A 1 90 ? -4.125 4.636 14.075 1.00 89.06 90 GLU A C 1
ATOM 743 O O . GLU A 1 90 ? -5.235 4.123 14.214 1.00 89.06 90 GLU A O 1
ATOM 748 N N . THR A 1 91 ? -3.940 5.949 14.213 1.00 91.75 91 THR A N 1
ATOM 749 C CA . THR A 1 91 ? -5.023 6.902 14.473 1.00 91.75 91 THR A CA 1
ATOM 750 C C . THR A 1 91 ? -5.625 7.415 13.172 1.00 91.75 91 THR A C 1
ATOM 752 O O . THR A 1 91 ? -6.837 7.327 13.002 1.00 91.75 91 THR A O 1
ATOM 755 N N . ASN A 1 92 ? -4.802 7.918 12.247 1.00 93.31 92 ASN A N 1
ATOM 756 C CA . ASN A 1 92 ? -5.290 8.522 11.000 1.00 93.31 92 ASN A CA 1
ATOM 757 C C . ASN A 1 92 ? -5.635 7.503 9.908 1.00 93.31 92 ASN A C 1
ATOM 759 O O . ASN A 1 92 ? -6.269 7.857 8.923 1.00 93.31 92 ASN A O 1
ATOM 763 N N . ILE A 1 93 ? -5.254 6.233 10.069 1.00 93.12 93 ILE A N 1
ATOM 764 C CA . ILE A 1 93 ? -5.638 5.177 9.127 1.00 93.12 93 ILE A CA 1
ATOM 765 C C . ILE A 1 93 ? -7.107 4.750 9.274 1.00 93.12 93 ILE A C 1
ATOM 767 O O . ILE A 1 93 ? -7.659 4.090 8.390 1.00 93.12 93 ILE A O 1
ATOM 771 N N . ARG A 1 94 ? -7.748 5.103 10.392 1.00 92.94 94 ARG A N 1
ATOM 772 C CA . ARG A 1 94 ? -9.085 4.632 10.784 1.00 92.94 94 ARG A CA 1
ATOM 773 C C . ARG A 1 94 ? -10.198 5.142 9.883 1.00 92.94 94 ARG A C 1
ATOM 775 O O . ARG A 1 94 ? -11.123 4.393 9.586 1.00 92.94 94 ARG A O 1
ATOM 782 N N . ASP A 1 95 ? -10.052 6.367 9.416 1.00 92.75 95 ASP A N 1
ATOM 783 C CA . ASP A 1 95 ? -10.955 7.087 8.521 1.00 92.75 95 ASP A CA 1
ATOM 784 C C . ASP A 1 95 ? -10.292 7.403 7.168 1.00 92.75 95 ASP A C 1
ATOM 786 O O . ASP A 1 95 ? -10.855 8.109 6.335 1.00 92.75 95 ASP A O 1
ATOM 790 N N . TYR A 1 96 ? -9.104 6.842 6.906 1.00 92.12 96 TYR A N 1
ATOM 791 C CA . TYR A 1 96 ? -8.388 7.052 5.652 1.00 92.12 96 TYR A CA 1
ATOM 792 C C . TYR A 1 96 ? -9.122 6.391 4.478 1.00 92.12 96 TYR A C 1
ATOM 794 O O . TYR A 1 96 ? -9.042 5.171 4.283 1.00 92.12 96 TYR A O 1
ATOM 802 N N . ASP A 1 97 ? -9.861 7.192 3.712 1.00 91.38 97 ASP A N 1
ATOM 803 C CA . ASP A 1 97 ? -10.751 6.734 2.638 1.00 91.38 97 ASP A CA 1
ATOM 804 C C . ASP A 1 97 ? -10.012 6.426 1.328 1.00 91.38 97 ASP A C 1
ATOM 806 O O . ASP A 1 97 ? -10.192 7.071 0.295 1.00 91.38 97 ASP A O 1
ATOM 810 N N . THR A 1 98 ? -9.120 5.442 1.391 1.00 90.06 98 THR A N 1
ATOM 811 C CA . THR A 1 98 ? -8.347 4.946 0.251 1.00 90.06 98 THR A CA 1
ATOM 812 C C . THR A 1 98 ? -8.272 3.422 0.290 1.00 90.06 98 THR A C 1
ATOM 814 O O . THR A 1 98 ? -8.482 2.797 1.337 1.00 90.06 98 THR A O 1
ATOM 817 N N . ALA A 1 99 ? -7.918 2.794 -0.832 1.00 87.94 99 ALA A N 1
ATOM 818 C CA . ALA A 1 99 ? -7.663 1.354 -0.864 1.00 87.94 99 ALA A CA 1
ATOM 819 C C . ALA A 1 99 ? -6.537 0.946 0.100 1.00 87.94 99 ALA A C 1
ATOM 821 O O . ALA A 1 99 ? -6.630 -0.088 0.763 1.00 87.94 99 ALA A O 1
ATOM 822 N N . PHE A 1 100 ? -5.496 1.776 0.229 1.00 88.75 100 PHE A N 1
ATOM 823 C CA . PHE A 1 100 ? -4.455 1.575 1.234 1.00 88.75 100 PHE A CA 1
ATOM 824 C C . PHE A 1 100 ? -5.016 1.618 2.657 1.00 88.75 100 PHE A C 1
ATOM 826 O O . PHE A 1 100 ? -4.691 0.748 3.464 1.00 88.75 100 PHE A O 1
ATOM 833 N N . GLY A 1 101 ? -5.891 2.579 2.959 1.00 90.56 101 GLY A N 1
ATOM 834 C CA . GLY A 1 101 ? -6.581 2.652 4.246 1.00 90.56 101 GLY A CA 1
ATOM 835 C C . GLY A 1 101 ? -7.349 1.371 4.565 1.00 90.56 101 GLY A C 1
ATOM 836 O O . GLY A 1 101 ? -7.176 0.806 5.644 1.00 90.56 101 GLY A O 1
ATOM 837 N N . GLN A 1 102 ? -8.116 0.849 3.605 1.00 89.62 102 GLN A N 1
ATOM 838 C CA . GLN A 1 102 ? -8.831 -0.423 3.767 1.00 89.62 102 GLN A CA 1
ATOM 839 C C . GLN A 1 102 ? -7.889 -1.597 4.053 1.00 89.62 102 GLN A C 1
ATOM 841 O O . GLN A 1 102 ? -8.158 -2.411 4.938 1.00 89.62 102 GLN A O 1
ATOM 846 N N . MET A 1 103 ? -6.773 -1.682 3.326 1.00 88.19 103 MET A N 1
ATOM 847 C CA . MET A 1 103 ? -5.764 -2.720 3.541 1.00 88.19 103 MET A CA 1
ATOM 848 C C . MET A 1 103 ? -5.160 -2.631 4.937 1.00 88.19 103 MET A C 1
ATOM 850 O O . MET A 1 103 ? -5.131 -3.624 5.666 1.00 88.19 103 MET A O 1
ATOM 854 N N . ALA A 1 104 ? -4.712 -1.444 5.330 1.00 89.88 104 ALA A N 1
ATOM 855 C CA . ALA A 1 104 ? -4.081 -1.234 6.619 1.00 89.88 104 ALA A CA 1
ATOM 856 C C . ALA A 1 104 ? -5.052 -1.523 7.773 1.00 89.88 104 ALA A C 1
ATOM 858 O O . ALA A 1 104 ? -4.679 -2.220 8.716 1.00 89.88 104 ALA A O 1
ATOM 859 N N . ARG A 1 105 ? -6.323 -1.112 7.668 1.00 91.31 105 ARG A N 1
ATOM 860 C CA . ARG A 1 105 ? -7.345 -1.476 8.660 1.00 91.31 105 ARG A CA 1
ATOM 861 C C . ARG A 1 105 ? -7.621 -2.977 8.693 1.00 91.31 105 ARG A C 1
ATOM 863 O O . ARG A 1 105 ? -7.793 -3.528 9.778 1.00 91.31 105 ARG A O 1
ATOM 870 N N . SER A 1 106 ? -7.565 -3.672 7.554 1.00 88.38 106 SER A N 1
ATOM 871 C CA . SER A 1 106 ? -7.773 -5.127 7.535 1.00 88.38 106 SER A CA 1
ATOM 872 C C . SER A 1 106 ? -6.693 -5.876 8.320 1.00 88.38 106 SER A C 1
ATOM 874 O O . SER A 1 106 ? -6.971 -6.906 8.930 1.00 88.38 106 SER A O 1
ATOM 876 N N . VAL A 1 107 ? -5.476 -5.325 8.356 1.00 86.94 107 VAL A N 1
ATOM 877 C CA . VAL A 1 107 ? -4.354 -5.870 9.125 1.00 86.94 107 VAL A CA 1
ATOM 878 C C . VAL A 1 107 ? -4.402 -5.413 10.581 1.00 86.94 107 VAL A C 1
ATOM 880 O O . VAL A 1 107 ? -4.142 -6.217 11.462 1.00 86.94 107 VAL A O 1
ATOM 883 N N . LEU A 1 108 ? -4.731 -4.150 10.854 1.00 87.31 108 LEU A N 1
ATOM 884 C CA . LEU A 1 108 ? -4.668 -3.585 12.208 1.00 87.31 108 LEU A CA 1
ATOM 885 C C . LEU A 1 108 ? -5.919 -3.865 13.047 1.00 87.31 108 LEU A C 1
ATOM 887 O O . LEU A 1 108 ? -5.818 -4.021 14.258 1.00 87.31 108 LEU A O 1
ATOM 891 N N . PHE A 1 109 ? -7.091 -3.928 12.421 1.00 88.50 109 PHE A N 1
ATOM 892 C CA . PHE A 1 109 ? -8.398 -4.005 13.086 1.00 88.50 109 PHE A CA 1
ATOM 893 C C . PHE A 1 109 ? -9.253 -5.180 12.601 1.00 88.50 109 PHE A C 1
ATOM 895 O O . PHE A 1 109 ? -10.345 -5.400 13.118 1.00 88.50 109 PHE A O 1
ATOM 902 N N . GLY A 1 110 ? -8.780 -5.944 11.612 1.00 86.25 110 GLY A N 1
ATOM 903 C CA . GLY A 1 110 ? -9.518 -7.085 11.071 1.00 86.25 110 GLY A CA 1
ATOM 904 C C . GLY A 1 110 ? -10.708 -6.702 10.185 1.00 86.25 110 GLY A C 1
ATOM 905 O O . GLY A 1 110 ? -11.498 -7.576 9.847 1.00 86.25 110 GLY A O 1
ATOM 906 N N . THR A 1 111 ? -10.843 -5.432 9.788 1.00 86.44 111 THR A N 1
ATOM 907 C CA . THR A 1 111 ? -11.904 -4.942 8.888 1.00 86.44 111 THR A CA 1
ATOM 908 C C . THR A 1 111 ? -11.357 -3.960 7.854 1.00 86.44 111 THR A C 1
ATOM 910 O O . THR A 1 111 ? -10.389 -3.259 8.123 1.00 86.44 111 THR A O 1
ATOM 913 N N . SER A 1 112 ? -11.955 -3.898 6.663 1.00 89.44 112 SER A N 1
ATOM 914 C CA . SER A 1 112 ? -11.674 -2.836 5.682 1.00 89.44 112 SER A CA 1
ATOM 915 C C . SER A 1 112 ? -12.491 -1.561 5.916 1.00 89.44 112 SER A C 1
ATOM 917 O O . SER A 1 112 ? -12.150 -0.509 5.364 1.00 89.44 112 SER A O 1
ATOM 919 N N . ASP A 1 113 ? -13.540 -1.637 6.731 1.00 90.25 113 ASP A N 1
ATOM 920 C CA . ASP A 1 113 ? -14.431 -0.513 7.019 1.00 90.25 113 ASP A CA 1
ATOM 921 C C . ASP A 1 113 ? -13.751 0.522 7.911 1.00 90.25 113 ASP A C 1
ATOM 923 O O . ASP A 1 113 ? -12.679 0.272 8.468 1.00 90.25 113 ASP A O 1
ATOM 927 N N . PHE A 1 114 ? -14.352 1.706 8.025 1.00 91.06 114 PHE A N 1
ATOM 928 C CA . PHE A 1 114 ? -13.882 2.701 8.979 1.00 91.06 114 PHE A CA 1
ATOM 929 C C . PHE A 1 114 ? -14.035 2.202 10.408 1.00 91.06 114 PHE A C 1
ATOM 931 O O . PHE A 1 114 ? -14.947 1.445 10.741 1.00 91.06 114 PHE A O 1
ATOM 938 N N . VAL A 1 115 ? -13.113 2.642 11.253 1.00 90.00 115 VAL A N 1
ATOM 939 C CA . VAL A 1 115 ? -12.992 2.159 12.623 1.00 90.00 115 VAL A CA 1
ATOM 940 C C . VAL A 1 115 ? -13.127 3.342 13.570 1.00 90.00 115 VAL A C 1
ATOM 942 O O . VAL A 1 115 ? -12.565 4.403 13.326 1.00 90.00 115 VAL A O 1
ATOM 945 N N . ASP A 1 116 ? -13.860 3.158 14.664 1.00 88.06 116 ASP A N 1
ATOM 946 C CA . ASP A 1 116 ? -13.947 4.162 15.725 1.00 88.06 116 ASP A C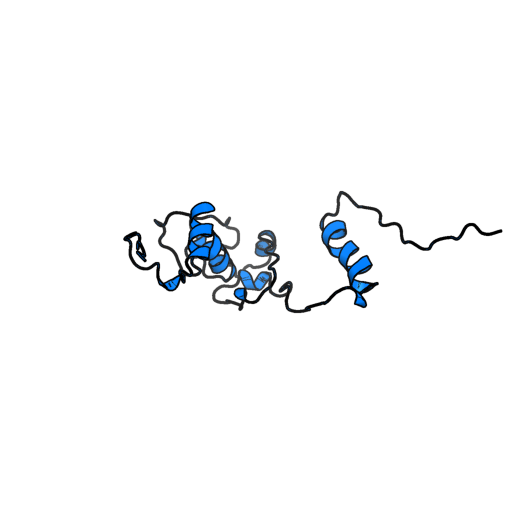A 1
ATOM 947 C C . ASP A 1 116 ? -12.546 4.468 16.287 1.00 88.06 116 ASP A C 1
ATOM 949 O O . ASP A 1 116 ? -11.709 3.567 16.407 1.00 88.06 116 ASP A O 1
ATOM 953 N N . HIS A 1 117 ? -12.265 5.717 16.650 1.00 82.31 117 HIS A N 1
ATOM 954 C CA . HIS A 1 117 ? -10.963 6.128 17.183 1.00 82.31 117 HIS A CA 1
ATOM 955 C C . HIS A 1 117 ? -10.601 5.419 18.495 1.00 82.31 117 HIS A C 1
ATOM 957 O O . HIS A 1 117 ? -9.416 5.248 18.781 1.00 82.31 117 HIS A O 1
ATOM 963 N N . GLU A 1 118 ? -11.596 4.901 19.215 1.00 82.69 118 GLU A N 1
ATOM 964 C CA . GLU A 1 118 ? -11.419 4.149 20.463 1.00 82.69 118 GLU A CA 1
ATOM 965 C C . GLU A 1 118 ? -11.123 2.649 20.263 1.00 82.69 118 GLU A C 1
ATOM 967 O O . GLU A 1 118 ? -10.787 1.943 21.217 1.00 82.69 118 GLU A O 1
ATOM 972 N N . ALA A 1 119 ? -11.239 2.109 19.042 1.00 80.19 119 ALA A N 1
ATOM 973 C CA . ALA A 1 119 ? -11.031 0.675 18.835 1.00 80.19 119 ALA A CA 1
ATOM 974 C C . ALA A 1 119 ? -9.556 0.276 19.031 1.00 80.19 119 ALA A C 1
ATOM 976 O O . ALA A 1 119 ? -8.641 0.940 18.537 1.00 80.19 119 ALA A O 1
ATOM 977 N N . ALA A 1 120 ? -9.307 -0.847 19.700 1.00 84.12 120 ALA A N 1
ATOM 978 C CA . ALA A 1 120 ? -7.950 -1.338 19.912 1.00 84.12 120 ALA A CA 1
ATOM 979 C C . ALA A 1 120 ? -7.338 -1.910 18.622 1.00 84.12 120 ALA A C 1
ATOM 981 O O . ALA A 1 120 ? -8.006 -2.616 17.867 1.00 84.12 120 ALA A O 1
ATOM 982 N N . VAL A 1 121 ? -6.044 -1.651 18.409 1.00 83.75 121 VAL A N 1
ATOM 983 C CA . VAL A 1 121 ? -5.246 -2.366 17.403 1.00 83.75 121 VAL A CA 1
ATOM 984 C C . VAL A 1 121 ? -5.110 -3.822 17.841 1.00 83.75 121 VAL A C 1
ATOM 986 O O . VAL A 1 121 ? -4.797 -4.110 18.999 1.00 83.75 121 VAL A O 1
ATOM 989 N N . LEU A 1 122 ? -5.355 -4.743 16.918 1.00 83.31 122 LEU A N 1
ATOM 990 C CA . LEU A 1 122 ? -5.288 -6.170 17.172 1.00 83.31 122 LEU A CA 1
ATOM 991 C C . LEU A 1 122 ? -3.837 -6.644 17.232 1.00 83.31 122 LEU A C 1
ATOM 993 O O . LEU A 1 122 ? -2.992 -6.299 16.407 1.00 83.31 122 LEU A O 1
ATOM 997 N N . SER A 1 123 ? -3.562 -7.517 18.193 1.00 83.50 123 SER A N 1
ATOM 998 C CA . SER A 1 123 ? -2.331 -8.298 18.217 1.00 83.50 123 SER A CA 1
ATOM 999 C C . SER A 1 123 ? -2.338 -9.373 17.125 1.00 83.50 123 SER A C 1
ATOM 1001 O O . SER A 1 123 ? -3.388 -9.846 16.681 1.00 83.50 123 SER A O 1
ATOM 1003 N N . VAL A 1 124 ? -1.145 -9.847 16.756 1.00 74.19 124 VAL A N 1
ATOM 1004 C CA . VAL A 1 124 ? -0.968 -10.958 15.803 1.00 74.19 124 VAL A CA 1
ATOM 1005 C C . VAL A 1 124 ? -1.768 -12.202 16.217 1.00 74.19 124 VAL A C 1
ATOM 1007 O O . VAL A 1 124 ? -2.362 -12.864 15.368 1.00 74.19 124 VAL A O 1
ATOM 1010 N N . ALA A 1 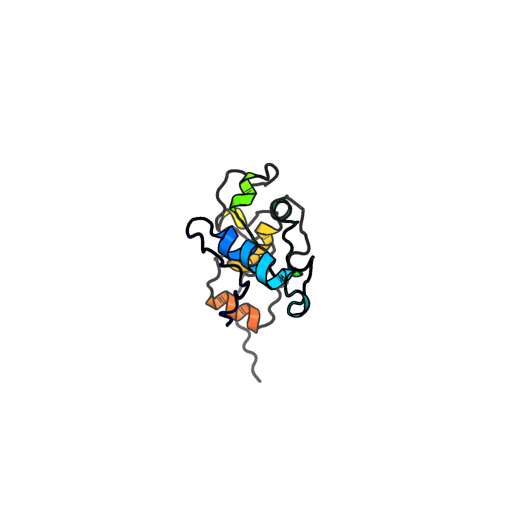125 ? -1.844 -12.498 17.519 1.00 76.12 125 ALA A N 1
ATOM 1011 C CA . ALA A 1 125 ? -2.610 -13.632 18.039 1.00 76.12 125 ALA A CA 1
ATOM 1012 C C . ALA A 1 125 ? -4.127 -13.467 17.826 1.00 76.12 125 ALA A C 1
ATOM 1014 O O . ALA A 1 125 ? -4.818 -14.425 17.471 1.00 76.12 125 ALA A O 1
ATOM 1015 N N . GLN A 1 126 ? -4.644 -12.246 17.987 1.00 77.25 126 GLN A N 1
ATOM 1016 C CA . GLN A 1 126 ? -6.058 -11.943 17.750 1.00 77.25 126 GLN A CA 1
ATOM 1017 C C . GLN A 1 126 ? -6.404 -12.061 16.260 1.00 77.25 126 GLN A C 1
ATOM 1019 O O . GLN A 1 126 ? -7.391 -12.710 15.915 1.00 77.25 126 GLN A O 1
ATOM 1024 N N . LEU A 1 127 ? -5.546 -11.547 15.374 1.00 69.88 127 LEU A N 1
ATOM 1025 C CA . LEU A 1 127 ? -5.720 -11.659 13.919 1.00 69.88 127 LEU A CA 1
ATOM 1026 C C . LEU A 1 127 ? -5.708 -13.114 13.431 1.00 69.88 127 LEU A C 1
ATOM 1028 O O . LEU A 1 127 ? -6.534 -13.502 12.602 1.00 69.88 127 LEU A O 1
ATOM 1032 N N . ALA A 1 128 ? -4.793 -13.935 13.954 1.00 69.44 128 ALA A N 1
ATOM 1033 C CA . ALA A 1 128 ? -4.704 -15.350 13.599 1.00 69.44 128 ALA A CA 1
ATOM 1034 C C . ALA A 1 128 ? -5.981 -16.116 13.985 1.00 69.44 128 ALA A C 1
ATOM 1036 O O . ALA A 1 128 ? -6.483 -16.926 13.207 1.00 69.44 128 ALA A O 1
ATOM 1037 N N . THR A 1 129 ? -6.545 -15.806 15.154 1.00 69.88 129 THR A N 1
ATOM 1038 C CA . THR A 1 129 ? -7.773 -16.441 15.652 1.00 69.88 129 THR A CA 1
ATOM 1039 C C . THR A 1 129 ? -8.985 -16.081 14.783 1.00 69.88 129 THR A C 1
ATOM 1041 O O . THR A 1 129 ? -9.789 -16.952 14.461 1.00 69.88 129 THR A O 1
ATOM 1044 N N . MET A 1 130 ? -9.089 -14.834 14.308 1.00 65.44 130 MET A N 1
ATOM 1045 C CA . MET A 1 130 ? -10.202 -14.402 13.445 1.00 65.44 130 MET A CA 1
ATOM 1046 C C . MET A 1 130 ? -10.232 -15.135 12.094 1.00 65.44 130 MET A C 1
ATOM 1048 O O . MET A 1 130 ? -11.305 -15.531 11.637 1.00 65.44 130 MET A O 1
ATOM 1052 N N . LYS A 1 131 ? -9.064 -15.397 11.487 1.00 56.59 131 LYS A N 1
ATOM 1053 C CA . LYS A 1 131 ? -8.966 -16.164 10.229 1.00 56.59 131 LYS A CA 1
ATOM 1054 C C . LYS A 1 131 ? -9.411 -17.622 10.371 1.00 56.59 131 LYS A C 1
ATOM 1056 O O . LYS A 1 131 ? -9.997 -18.163 9.438 1.00 56.59 131 LYS A O 1
ATOM 1061 N N . HIS A 1 132 ? -9.150 -18.258 11.514 1.00 50.59 132 HIS A N 1
ATOM 1062 C CA . HIS A 1 132 ? -9.493 -19.668 11.733 1.00 50.59 132 HIS A CA 1
ATOM 1063 C C . HIS A 1 132 ? -10.988 -19.918 11.980 1.00 50.59 132 HIS A C 1
ATOM 1065 O O . HIS A 1 132 ? -11.443 -21.044 11.798 1.00 50.59 132 HIS A O 1
ATOM 1071 N N . HIS A 1 133 ? -11.758 -18.888 12.342 1.00 51.12 133 HIS A N 1
ATOM 1072 C CA . HIS A 1 133 ? -13.179 -19.021 12.677 1.00 51.12 133 HIS A CA 1
ATOM 1073 C C . HIS A 1 133 ? -14.148 -18.543 11.585 1.00 51.12 133 HIS A C 1
ATOM 1075 O O . HIS A 1 133 ? -15.351 -18.522 11.826 1.00 51.12 133 HIS A O 1
ATOM 1081 N N . GLY A 1 134 ? -13.663 -18.173 10.392 1.00 46.62 134 GLY A N 1
ATOM 1082 C CA . GLY A 1 134 ? -14.535 -17.723 9.297 1.00 46.62 134 GLY A CA 1
ATOM 1083 C C . GLY A 1 134 ? -15.360 -16.478 9.643 1.00 46.62 134 GLY A C 1
ATOM 1084 O O . GLY A 1 134 ? -16.445 -16.293 9.100 1.00 46.62 134 GLY A O 1
ATOM 1085 N N . ILE A 1 135 ? -14.873 -15.651 10.575 1.00 49.38 135 ILE A N 1
ATOM 1086 C CA . ILE A 1 135 ? -15.563 -14.431 10.994 1.00 49.38 135 ILE A CA 1
ATOM 1087 C C . ILE A 1 135 ? -15.361 -13.390 9.894 1.00 49.38 135 ILE A C 1
ATOM 1089 O O . ILE A 1 135 ? -14.283 -12.811 9.760 1.00 49.38 135 ILE A O 1
ATOM 1093 N N . ASP A 1 136 ? -16.408 -13.196 9.095 1.00 44.88 136 ASP A N 1
ATOM 1094 C CA . ASP A 1 136 ? -16.526 -12.099 8.142 1.00 44.88 136 ASP A CA 1
ATOM 1095 C C . ASP A 1 136 ? -16.566 -10.765 8.905 1.00 44.88 136 ASP A C 1
ATOM 1097 O O . ASP A 1 136 ? -17.283 -10.615 9.903 1.00 44.88 136 ASP A O 1
ATOM 1101 N N . SER A 1 137 ? -15.771 -9.793 8.456 1.00 43.72 137 SER A N 1
ATOM 1102 C CA . SER A 1 137 ? -15.566 -8.502 9.123 1.00 43.72 137 SER A CA 1
ATOM 1103 C C . SER A 1 137 ? -16.843 -7.662 9.237 1.00 43.72 137 SER A C 1
ATOM 1105 O O . SER A 1 137 ? -16.880 -6.707 10.008 1.00 43.72 137 SER A O 1
ATOM 1107 N N . THR A 1 138 ? -17.915 -8.057 8.548 1.00 40.47 138 THR A N 1
ATOM 1108 C CA . THR A 1 138 ? -19.251 -7.457 8.645 1.00 40.47 138 THR A CA 1
ATOM 1109 C C . THR A 1 138 ? -19.967 -7.735 9.974 1.00 40.47 138 THR A C 1
ATOM 1111 O O . THR A 1 138 ? -21.016 -7.147 10.229 1.00 40.47 138 THR A O 1
ATOM 1114 N N . GLN A 1 139 ? -19.451 -8.630 10.828 1.00 42.72 139 GLN A N 1
ATOM 1115 C CA . GLN A 1 139 ? -20.055 -8.937 12.138 1.00 42.72 139 GLN A CA 1
ATOM 1116 C C . GLN A 1 139 ? -19.473 -8.129 13.307 1.00 42.72 139 GLN A C 1
ATOM 1118 O O . GLN A 1 139 ? -19.941 -8.264 14.438 1.00 42.72 139 GLN A O 1
ATOM 1123 N N . ILE A 1 140 ? -18.497 -7.253 13.058 1.00 45.62 140 ILE A N 1
ATOM 1124 C CA . ILE A 1 140 ? -17.902 -6.392 14.090 1.00 45.62 140 ILE A CA 1
ATOM 1125 C C . ILE A 1 140 ? -18.687 -5.076 14.178 1.00 45.62 140 ILE A C 1
ATOM 1127 O O . ILE A 1 140 ? -18.133 -3.987 14.083 1.00 45.62 140 ILE A O 1
ATOM 1131 N N . HIS A 1 141 ? -20.005 -5.165 14.356 1.00 39.94 141 HIS A N 1
ATOM 1132 C CA . HIS A 1 141 ? -20.808 -4.020 14.766 1.00 39.94 141 HIS A CA 1
ATOM 1133 C C . HIS A 1 141 ? -21.398 -4.271 16.151 1.00 39.94 141 HIS A C 1
ATOM 1135 O O . HIS A 1 141 ? -22.150 -5.216 16.374 1.00 39.94 141 HIS A O 1
ATOM 1141 N N . ASN A 1 142 ? -21.075 -3.331 17.038 1.00 38.06 142 ASN A N 1
ATOM 1142 C CA . ASN A 1 142 ? -21.555 -3.135 18.402 1.00 38.06 142 ASN A CA 1
ATOM 1143 C C . ASN A 1 142 ? -20.876 -4.001 19.466 1.00 38.06 142 ASN A C 1
ATOM 1145 O O . ASN A 1 142 ? -20.999 -5.221 19.521 1.00 38.06 142 ASN A O 1
ATOM 1149 N N . GLY A 1 143 ? -20.157 -3.307 20.351 1.00 39.12 143 GLY A N 1
ATOM 1150 C CA . GLY A 1 143 ? -19.397 -3.883 21.445 1.00 39.12 143 GLY A CA 1
ATOM 1151 C C . GLY A 1 143 ? -20.211 -4.844 22.303 1.00 39.12 143 GLY A C 1
ATOM 1152 O O . GLY A 1 143 ? -21.075 -4.441 23.072 1.00 39.12 143 GLY A O 1
ATOM 1153 N N . SER A 1 144 ? -19.876 -6.125 22.213 1.00 31.66 144 SER A N 1
ATOM 1154 C CA . SER A 1 144 ? -19.884 -7.066 23.328 1.00 31.66 144 SER A CA 1
ATOM 1155 C C . SER A 1 144 ? -19.187 -8.336 22.850 1.00 31.66 144 SER A C 1
ATOM 1157 O O . SER A 1 144 ? -19.733 -9.088 22.045 1.00 31.66 144 SER A O 1
ATOM 1159 N N . PHE A 1 145 ? -17.968 -8.590 23.327 1.00 37.09 145 PHE A N 1
ATOM 1160 C CA . PHE A 1 145 ? -17.368 -9.914 23.199 1.00 37.09 145 PHE A CA 1
ATOM 1161 C C . PHE A 1 145 ? -18.229 -10.896 24.003 1.00 37.09 145 PHE A C 1
ATOM 1163 O O . PHE A 1 145 ? -18.152 -10.936 25.230 1.00 37.09 145 PHE A O 1
ATOM 1170 N N . LYS A 1 146 ? -19.049 -11.699 23.321 1.00 26.98 146 LYS A N 1
ATOM 1171 C CA . LYS A 1 146 ? -19.558 -12.954 23.879 1.00 26.98 146 LYS A CA 1
ATOM 1172 C C . LYS A 1 146 ? -18.836 -14.106 23.185 1.00 26.98 146 LYS A C 1
ATOM 1174 O O . LYS A 1 146 ? -19.009 -14.265 21.978 1.00 26.98 146 LYS A O 1
ATOM 1179 N N . PRO A 1 147 ? -18.024 -14.904 23.900 1.00 34.22 147 PRO A N 1
ATOM 1180 C CA . PRO A 1 147 ? -17.467 -16.114 23.323 1.00 34.22 147 PRO A CA 1
ATOM 1181 C C . PRO A 1 147 ? -18.611 -17.103 23.082 1.00 34.22 147 PRO A C 1
ATOM 1183 O O . PRO A 1 147 ? -19.286 -17.529 24.021 1.00 34.22 147 PRO A O 1
ATOM 1186 N N . PHE A 1 148 ? -18.840 -17.460 21.821 1.00 31.42 148 PHE A N 1
ATOM 1187 C CA . PHE A 1 148 ? -19.654 -18.620 21.488 1.00 31.42 148 PHE A CA 1
ATOM 1188 C C . PHE A 1 148 ? -18.806 -19.871 21.723 1.00 31.42 148 PHE A C 1
ATOM 1190 O O . PHE A 1 148 ? -17.913 -20.192 20.943 1.00 31.42 148 PHE A O 1
ATOM 1197 N N . TYR A 1 149 ? -19.087 -20.575 22.819 1.00 28.80 149 TYR A N 1
ATOM 1198 C CA . TYR A 1 149 ? -18.742 -21.986 22.934 1.00 28.80 149 TYR A CA 1
ATOM 1199 C C . TYR A 1 149 ? -19.657 -22.757 21.982 1.00 28.80 149 TYR A C 1
ATOM 1201 O O . TYR A 1 149 ? -20.872 -22.777 22.182 1.00 28.80 149 TYR A O 1
ATOM 1209 N N . VAL A 1 150 ? -19.092 -23.396 20.960 1.00 28.77 150 VAL A N 1
ATOM 1210 C CA . VAL A 1 150 ? -19.794 -24.479 20.267 1.00 28.77 150 VAL A CA 1
ATOM 1211 C C . VAL A 1 150 ? -19.489 -25.753 21.041 1.00 28.77 150 VAL A C 1
ATOM 1213 O O . VAL A 1 150 ? -18.384 -26.284 20.983 1.00 28.77 150 VAL A O 1
ATOM 1216 N N . VAL A 1 151 ? -20.474 -26.193 21.821 1.00 27.25 151 VAL A N 1
ATOM 1217 C CA . VAL A 1 151 ? -20.553 -27.567 22.313 1.00 27.25 151 VAL A CA 1
ATOM 1218 C C . VAL A 1 151 ? -21.200 -28.392 21.206 1.00 27.25 151 VAL A C 1
ATOM 1220 O O . VAL A 1 151 ? -22.375 -28.186 20.901 1.00 27.25 151 VAL A O 1
ATOM 1223 N N . ASN A 1 152 ? -20.405 -29.258 20.581 1.00 36.16 152 ASN A N 1
ATOM 1224 C CA . ASN A 1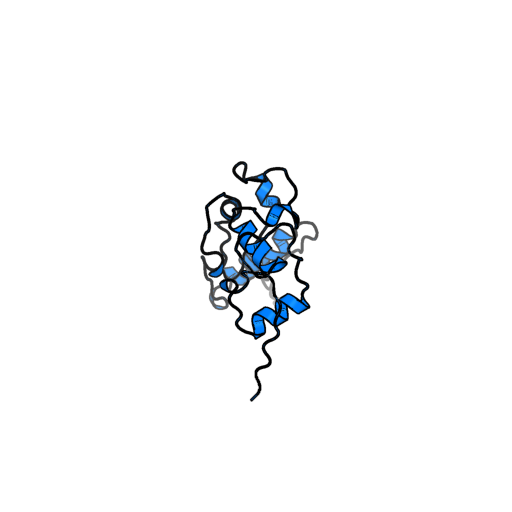 152 ? -20.666 -30.686 20.356 1.00 36.16 152 ASN A CA 1
ATOM 1225 C C . ASN A 1 152 ? -19.500 -31.294 19.578 1.00 36.16 152 ASN A C 1
ATOM 1227 O O . ASN A 1 152 ? -19.240 -30.824 18.449 1.00 36.16 152 ASN A O 1
#

pLDDT: mean 71.61, std 18.32, range [26.98, 93.31]

Radius of gyration: 22.07 Å; chains: 1; bounding box: 64×46×50 Å

Organism: Rhipicephalus microplus (NCBI:txid6941)

Foldseek 3Di:
DDDDPDPDPDDDDDPVDPCCVPPVCCCVPPCVVVVVVDDDDPPLAPPPCALQQQAAPRADPCVSHPDYPHDPVCLQVRPNRPQHPHDDDPQVLQPRRGNVSLVVCCQQPVGSHHDDSPDHGDDPVRNVVCVVPVDDNVPPPDDDDDDDDDDD

Secondary structure (DSSP, 8-state):
--------------TT-HHIIIIIHHIIIIIITTGGG----TTTB-GGGTTGGGSTT----GGG-SB----GGGGGG-TT-TTTTSPP-TTTTSS--SHHHHHHHHHHTS-SS---TTPPPPPHHHHHHHHHTT--GGG--SS---------

Sequence (152 aa):
MSARQNSDSEFVFNASLWDYNSAEVPTVQFVYKRAHLFHRVYDGLHTHSLPNLYLPHFIPDWRNAYALHTLVNHRGYVPQDPLFGVGLNETNIRDYDTAFGQMARSVLFGTSDFVDHEAAVLSVAQLATMKHHGIDSTQIHNGSFKPFYVVN